Protein AF-A0A7H8SBP9-F1 (afdb_monomer)

Secondary structure (DSSP, 8-state):
-PPP-------------------------------------PPPPPPPTTHHHHHHHHHHHHHHTT--HHHHHHHHHHHHHHHHHHHTHHHHHHHHHH--

pLDDT: mean 73.18, std 23.54, range [33.0, 97.5]

Radius of gyration: 27.09 Å; Cα contacts (8 Å, |Δi|>4): 9; chains: 1; bounding box: 44×60×66 Å

Sequence (100 aa):
MSNNEFGKAMDKHQDKDVKQDDKTATKDSAEPSKKESSSKRRRRPVKPEGFKEFETLAKGIIEADGSSYYEWLHEQHQDIILNFNVSNQKQITNVAKKGE

Mean predicted aligned error: 18.24 Å

Solvent-accessible surface area (backbone atoms only — not comparable to full-atom values): 6961 Å² total; per-residue (Å²): 137,88,83,87,80,91,80,85,86,81,91,82,90,79,90,84,83,90,88,80,88,85,83,90,79,82,95,76,91,78,79,89,73,88,72,87,74,75,76,74,75,75,78,71,82,80,77,61,88,64,48,69,60,53,51,53,52,52,38,54,55,35,44,72,72,74,41,58,49,70,57,55,53,49,52,56,50,51,52,51,52,51,53,49,48,66,77,38,42,70,61,53,53,55,53,57,67,70,73,112

Structure (mmCIF, N/CA/C/O backbone):
data_AF-A0A7H8SBP9-F1
#
_entry.id   AF-A0A7H8SBP9-F1
#
loop_
_atom_site.group_PDB
_atom_site.id
_atom_site.type_symbol
_atom_site.label_atom_id
_atom_site.label_alt_id
_atom_site.label_comp_id
_atom_site.label_asym_id
_atom_site.label_entity_id
_atom_site.label_seq_id
_atom_site.pdbx_PDB_ins_code
_atom_site.Cartn_x
_atom_site.Cartn_y
_atom_site.Cartn_z
_atom_site.occupancy
_atom_site.B_iso_or_equiv
_atom_site.auth_seq_id
_atom_site.auth_comp_id
_atom_site.auth_asym_id
_atom_site.auth_atom_id
_atom_site.pdbx_PDB_model_num
ATOM 1 N N . MET A 1 1 ? 25.210 0.477 -38.984 1.00 37.47 1 MET A N 1
ATOM 2 C CA . MET A 1 1 ? 25.926 0.867 -37.752 1.00 37.47 1 MET A CA 1
ATOM 3 C C . MET A 1 1 ? 25.180 2.064 -37.187 1.00 37.47 1 MET A C 1
ATOM 5 O O . MET A 1 1 ? 25.139 3.084 -37.858 1.00 37.47 1 MET A O 1
ATOM 9 N N . SER A 1 2 ? 24.458 1.890 -36.077 1.00 49.47 2 SER A N 1
ATOM 10 C CA . SER A 1 2 ? 23.624 2.945 -35.483 1.00 49.47 2 SER A CA 1
ATOM 11 C C . SER A 1 2 ? 24.434 3.653 -34.405 1.00 49.47 2 SER A C 1
ATOM 13 O O . SER A 1 2 ? 24.825 3.014 -33.430 1.00 49.47 2 SER A O 1
ATOM 15 N N . ASN A 1 3 ? 24.706 4.941 -34.600 1.00 51.56 3 ASN A N 1
ATOM 16 C CA . ASN A 1 3 ? 25.443 5.760 -33.646 1.00 51.56 3 ASN A CA 1
ATOM 17 C C . ASN A 1 3 ? 24.468 6.403 -32.656 1.00 51.56 3 ASN A C 1
ATOM 19 O O . ASN A 1 3 ? 23.483 7.027 -33.043 1.00 51.56 3 ASN A O 1
ATOM 23 N N . ASN A 1 4 ? 24.765 6.209 -31.375 1.00 48.22 4 ASN A N 1
ATOM 24 C CA . ASN A 1 4 ? 24.137 6.856 -30.236 1.00 48.22 4 ASN A CA 1
ATOM 25 C C . ASN A 1 4 ? 24.877 8.175 -29.969 1.00 48.22 4 ASN A C 1
ATOM 27 O O . ASN A 1 4 ? 26.084 8.141 -29.740 1.00 48.22 4 ASN A O 1
ATOM 31 N N . GLU A 1 5 ? 24.185 9.315 -29.971 1.00 48.28 5 GLU A N 1
ATOM 32 C CA . GLU A 1 5 ? 24.794 10.613 -29.649 1.00 48.28 5 GLU A CA 1
ATOM 33 C C . GLU A 1 5 ? 23.807 11.479 -28.847 1.00 48.28 5 GLU A C 1
ATOM 35 O O . GLU A 1 5 ? 23.116 12.352 -29.365 1.00 48.28 5 GLU A O 1
ATOM 40 N N . PHE A 1 6 ? 23.703 11.197 -27.543 1.00 45.88 6 PHE A N 1
ATOM 41 C CA . PHE A 1 6 ? 23.009 12.065 -26.587 1.00 45.88 6 PHE A CA 1
ATOM 42 C C . PHE A 1 6 ? 23.893 13.286 -26.287 1.00 45.88 6 PHE A C 1
ATOM 44 O O . PHE A 1 6 ? 24.786 13.256 -25.436 1.00 45.88 6 PHE A O 1
ATOM 51 N N . GLY A 1 7 ? 23.647 14.360 -27.037 1.00 46.25 7 GLY A N 1
ATOM 52 C CA . GLY A 1 7 ? 24.270 15.671 -26.891 1.00 46.25 7 GLY A CA 1
ATOM 53 C C . GLY A 1 7 ? 23.668 16.505 -25.752 1.00 46.25 7 GLY A C 1
ATOM 54 O O . GLY A 1 7 ? 22.538 16.971 -25.807 1.00 46.25 7 GLY A O 1
ATOM 55 N N . LYS A 1 8 ? 24.496 16.687 -24.731 1.00 50.72 8 LYS A N 1
ATOM 56 C CA . LYS A 1 8 ? 24.532 17.656 -23.621 1.00 50.72 8 LYS A CA 1
ATOM 57 C C . LYS A 1 8 ? 24.066 19.098 -23.946 1.00 50.72 8 LYS A C 1
ATOM 59 O O . LYS A 1 8 ? 24.602 19.699 -24.869 1.00 50.72 8 LYS A O 1
ATOM 64 N N . ALA A 1 9 ? 23.232 19.706 -23.086 1.00 46.69 9 ALA A N 1
ATOM 65 C CA . ALA A 1 9 ? 23.257 21.147 -22.755 1.00 46.69 9 ALA A CA 1
ATOM 66 C C . ALA A 1 9 ? 22.466 21.456 -21.463 1.00 46.69 9 ALA A C 1
ATOM 68 O O . ALA A 1 9 ? 21.506 20.772 -21.128 1.00 46.69 9 ALA A O 1
ATOM 69 N N . MET A 1 10 ? 22.917 22.473 -20.730 1.00 42.69 10 MET A N 1
ATOM 70 C CA . MET A 1 10 ? 22.661 22.768 -19.317 1.00 42.69 10 MET A CA 1
ATOM 71 C C . MET A 1 10 ? 22.061 24.184 -19.169 1.00 42.69 10 MET A C 1
ATOM 73 O O . MET A 1 10 ? 22.406 25.064 -19.950 1.00 42.69 10 MET A O 1
ATOM 77 N N . ASP A 1 11 ? 21.250 24.367 -18.120 1.00 42.06 11 ASP A N 1
ATOM 78 C CA . ASP A 1 11 ? 20.898 25.611 -17.400 1.00 42.06 11 ASP A CA 1
ATOM 79 C C . ASP A 1 11 ? 19.993 26.694 -18.040 1.00 42.06 11 ASP A C 1
ATOM 81 O O . ASP A 1 11 ? 20.361 27.359 -19.007 1.00 42.06 11 ASP A O 1
ATOM 85 N N . LYS A 1 12 ? 18.842 26.958 -17.390 1.00 42.00 12 LYS A N 1
ATOM 86 C CA . LYS A 1 12 ? 18.495 28.280 -16.819 1.00 42.00 12 LYS A CA 1
ATOM 87 C C . LYS A 1 12 ? 17.165 28.255 -16.052 1.00 42.00 12 LYS A C 1
ATOM 89 O O . LYS A 1 12 ? 16.100 28.026 -16.619 1.00 42.00 12 LYS A O 1
ATOM 94 N N . HIS A 1 13 ? 17.253 28.566 -14.761 1.00 49.56 13 HIS A N 1
ATOM 95 C C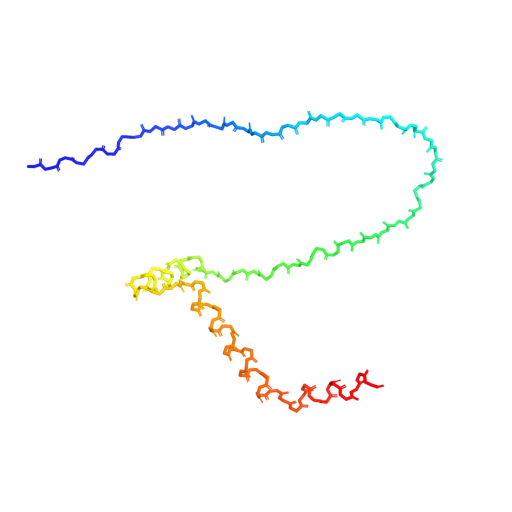A . HIS A 1 13 ? 16.156 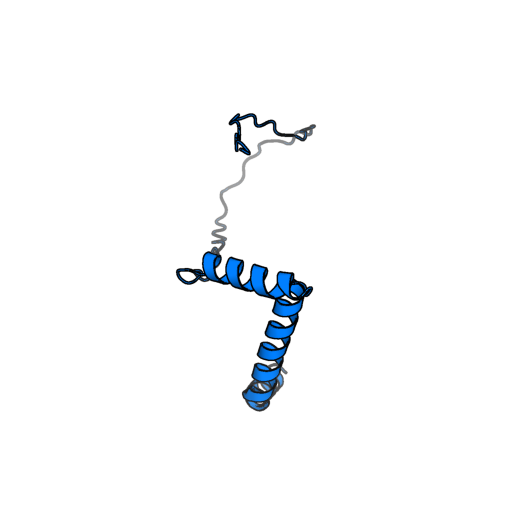29.056 -13.924 1.00 49.56 13 HIS A CA 1
ATOM 96 C C . HIS A 1 13 ? 15.509 30.308 -14.528 1.00 49.56 13 HIS A C 1
ATOM 98 O O . HIS A 1 13 ? 16.254 31.196 -14.936 1.00 49.56 13 HIS A O 1
ATOM 104 N N . GLN A 1 14 ? 14.176 30.433 -14.452 1.00 42.31 14 GLN A N 1
ATOM 105 C CA . GLN A 1 14 ? 13.505 31.698 -14.118 1.00 42.31 14 GLN A CA 1
ATOM 106 C C . GLN A 1 14 ? 12.202 31.443 -13.347 1.00 42.31 14 GLN A C 1
ATOM 108 O O . GLN A 1 14 ? 11.302 30.748 -13.821 1.00 42.31 14 GLN A O 1
ATOM 113 N N . ASP A 1 15 ? 12.168 32.023 -12.146 1.00 44.66 15 ASP A N 1
ATOM 114 C CA . ASP A 1 15 ? 11.031 32.185 -11.246 1.00 44.66 15 ASP A CA 1
ATOM 115 C C . ASP A 1 15 ? 9.858 32.896 -11.925 1.00 44.66 15 ASP A C 1
ATOM 117 O O . ASP A 1 15 ? 10.040 33.830 -12.712 1.00 44.66 15 ASP A O 1
ATOM 121 N N . LYS A 1 16 ? 8.643 32.495 -11.549 1.00 44.06 16 LYS A N 1
ATOM 122 C CA . LYS A 1 16 ? 7.424 33.241 -11.837 1.00 44.06 16 LYS A CA 1
ATOM 123 C C . LYS A 1 16 ? 6.619 33.481 -10.564 1.00 44.06 16 LYS A C 1
ATOM 125 O O . LYS A 1 16 ? 6.528 32.626 -9.690 1.00 44.06 16 LYS A O 1
ATOM 130 N N . ASP A 1 17 ? 6.012 34.660 -10.594 1.00 41.03 17 ASP A N 1
ATOM 131 C CA . 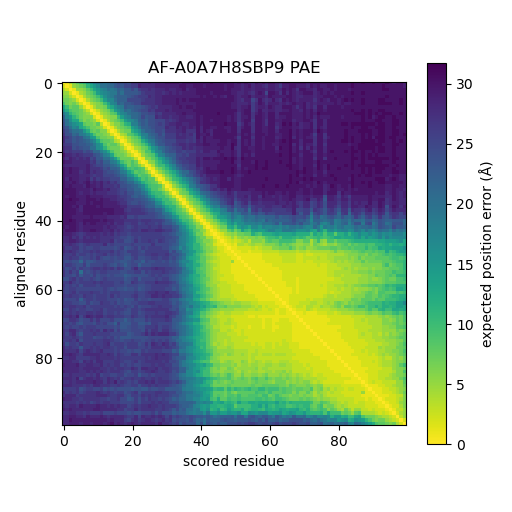ASP A 1 17 ? 4.847 35.127 -9.850 1.00 41.03 17 ASP A CA 1
ATOM 132 C C . ASP A 1 17 ? 5.063 35.979 -8.589 1.00 41.03 17 ASP A C 1
ATOM 134 O O . ASP A 1 17 ? 5.030 35.539 -7.445 1.00 41.03 17 ASP A O 1
ATOM 138 N N . VAL A 1 18 ? 5.247 37.270 -8.901 1.00 40.34 18 VAL A N 1
ATOM 139 C CA . VAL A 1 18 ? 4.273 38.353 -8.651 1.00 40.34 18 VAL A CA 1
ATOM 140 C C . VAL A 1 18 ? 4.022 38.726 -7.189 1.00 40.34 18 VAL A C 1
ATOM 142 O O . VAL A 1 18 ? 3.402 38.023 -6.398 1.00 40.34 18 VAL A O 1
ATOM 145 N N . LYS A 1 19 ? 4.452 39.953 -6.890 1.00 45.50 19 LYS A N 1
ATOM 146 C CA . LYS A 1 19 ? 4.196 40.722 -5.679 1.00 45.50 19 LYS A CA 1
ATOM 147 C C . LYS A 1 19 ? 3.501 42.020 -6.107 1.00 45.50 19 LYS A C 1
ATOM 149 O O . LYS A 1 19 ? 4.020 42.704 -6.983 1.00 45.50 19 LYS A O 1
ATOM 154 N N . GLN A 1 20 ? 2.362 42.330 -5.496 1.00 41.12 20 GLN A N 1
ATOM 155 C CA . GLN A 1 20 ? 1.681 43.631 -5.553 1.00 41.12 20 GLN A CA 1
ATOM 156 C C . GLN A 1 20 ? 0.973 43.798 -4.190 1.00 41.12 20 GLN A C 1
ATOM 158 O O . GLN A 1 20 ? 0.234 42.897 -3.797 1.00 41.12 20 GLN A O 1
ATOM 163 N N . ASP A 1 21 ? 1.537 44.614 -3.287 1.00 39.84 21 ASP A N 1
ATOM 164 C CA . ASP A 1 21 ? 1.112 45.979 -2.872 1.00 39.84 21 ASP A CA 1
ATOM 165 C C . ASP A 1 21 ? -0.263 45.975 -2.172 1.00 39.84 21 ASP A C 1
ATOM 167 O O . ASP A 1 21 ? -1.179 45.294 -2.605 1.00 39.84 21 ASP A O 1
ATOM 171 N N . ASP A 1 22 ? -0.570 46.675 -1.086 1.00 38.03 22 ASP A N 1
ATOM 172 C CA . ASP A 1 22 ? 0.025 47.746 -0.284 1.00 38.03 22 ASP A CA 1
ATOM 173 C C . ASP A 1 22 ? -0.759 47.728 1.059 1.00 38.03 22 ASP A C 1
ATOM 175 O O . ASP A 1 22 ? -1.810 47.082 1.137 1.00 38.03 22 ASP A O 1
ATOM 179 N N . LYS A 1 23 ? -0.293 48.462 2.080 1.00 46.47 23 LYS A N 1
ATOM 180 C CA . LYS A 1 23 ? -1.082 49.183 3.110 1.00 46.47 23 LYS A CA 1
ATOM 181 C C . LYS A 1 23 ? -0.465 49.129 4.512 1.00 46.47 23 LYS A C 1
ATOM 183 O O . LYS A 1 23 ? -0.703 48.240 5.325 1.00 46.47 23 LYS A O 1
ATOM 188 N N . THR A 1 24 ? 0.337 50.161 4.741 1.00 38.12 24 THR A N 1
ATOM 189 C CA . THR A 1 24 ? 0.558 50.921 5.982 1.00 38.12 24 THR A CA 1
ATOM 190 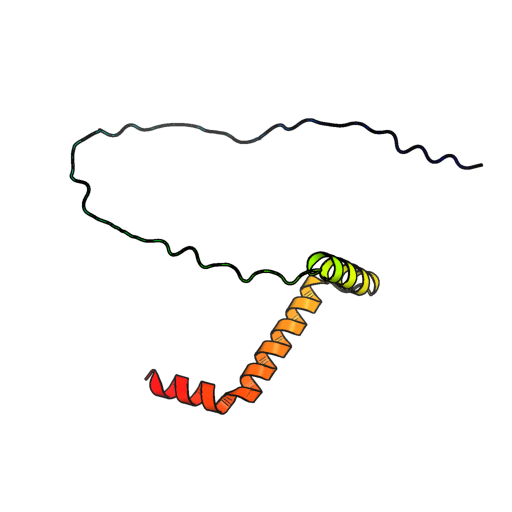C C . THR A 1 24 ? -0.274 50.552 7.227 1.00 38.12 24 THR A C 1
ATOM 192 O O . THR A 1 24 ? -1.496 50.667 7.229 1.00 38.12 24 THR A O 1
ATOM 195 N N . ALA A 1 25 ? 0.416 50.266 8.343 1.00 37.88 25 ALA A N 1
ATOM 196 C CA . ALA A 1 25 ? -0.042 50.575 9.706 1.00 37.88 25 ALA A CA 1
ATOM 197 C C . ALA A 1 25 ? 1.125 50.536 10.721 1.00 37.88 25 ALA A C 1
ATOM 199 O O . ALA A 1 25 ? 1.680 49.486 11.026 1.00 37.88 25 ALA A O 1
ATOM 200 N N . THR A 1 26 ? 1.497 51.731 11.179 1.00 33.66 26 THR A N 1
ATOM 201 C CA . THR A 1 26 ? 1.879 52.135 12.545 1.00 33.66 26 THR A CA 1
ATOM 202 C C . THR A 1 26 ? 2.688 51.169 13.426 1.00 33.66 26 THR A C 1
ATOM 204 O O . THR A 1 26 ? 2.185 50.199 13.986 1.00 33.66 26 THR A O 1
ATOM 207 N N . LYS A 1 27 ? 3.953 51.545 13.641 1.00 45.47 27 LYS A N 1
ATOM 208 C CA . LYS A 1 27 ? 4.812 51.096 14.740 1.00 45.47 27 LYS A CA 1
ATOM 209 C C . LYS A 1 27 ? 4.348 51.789 16.022 1.00 45.47 27 LYS A C 1
ATOM 211 O O . LYS A 1 27 ? 4.621 52.973 16.176 1.00 45.47 27 LYS A O 1
ATOM 216 N N . ASP A 1 28 ? 3.699 51.055 16.920 1.00 33.00 28 ASP A N 1
ATOM 217 C CA . ASP A 1 28 ? 3.532 51.483 18.307 1.00 33.00 28 ASP A CA 1
ATOM 218 C C . ASP A 1 28 ? 3.778 50.340 19.293 1.00 33.00 28 ASP A C 1
ATOM 220 O O . ASP A 1 28 ? 3.540 49.163 19.025 1.00 33.00 28 ASP A O 1
ATOM 224 N N . SER A 1 29 ? 4.368 50.748 20.405 1.00 46.03 29 SER A N 1
ATOM 225 C CA . SER A 1 29 ? 5.023 49.963 21.445 1.00 46.03 29 SER A CA 1
ATOM 226 C C . SER A 1 29 ? 4.071 49.020 22.197 1.00 46.03 29 SER A C 1
ATOM 228 O O . SER A 1 29 ? 3.038 49.463 22.687 1.00 46.03 29 SER A O 1
ATOM 230 N N . ALA A 1 30 ? 4.450 47.747 22.371 1.00 39.50 30 ALA A N 1
ATOM 231 C CA . ALA A 1 30 ? 3.932 46.881 23.435 1.00 39.50 30 ALA A CA 1
ATOM 232 C C . ALA A 1 30 ? 4.907 45.720 23.721 1.00 39.50 30 ALA A C 1
ATOM 234 O O . ALA A 1 30 ? 5.500 45.152 22.805 1.00 39.50 30 ALA A O 1
ATOM 235 N N . GLU A 1 31 ? 5.085 45.414 25.007 1.00 45.25 31 GLU A N 1
ATOM 236 C CA . GLU A 1 31 ? 5.991 44.425 25.610 1.00 45.25 31 GLU A CA 1
ATOM 237 C C . GLU A 1 31 ? 6.100 43.078 24.866 1.00 45.25 31 GLU A C 1
ATOM 239 O O . GLU A 1 31 ? 5.093 42.561 24.372 1.00 45.25 31 GLU A O 1
ATOM 244 N N . PRO A 1 32 ? 7.262 42.390 24.901 1.00 46.66 32 PRO A N 1
ATOM 245 C CA . PRO A 1 32 ? 7.304 40.972 24.578 1.00 46.66 32 PRO A CA 1
ATOM 246 C C . PRO A 1 32 ? 6.655 40.171 25.718 1.00 46.66 32 PRO A C 1
ATOM 248 O O . PRO A 1 32 ? 7.320 39.633 26.605 1.00 46.66 32 PRO A O 1
ATOM 251 N N . SER A 1 33 ? 5.326 40.079 25.685 1.00 48.62 33 SER A N 1
ATOM 252 C CA . SER A 1 33 ? 4.576 39.085 26.446 1.00 48.62 33 SER A CA 1
ATOM 253 C C . SER A 1 33 ? 5.008 37.695 25.975 1.00 48.62 33 SER A C 1
ATOM 255 O O . SER A 1 33 ? 4.860 37.334 24.803 1.00 48.62 33 SER A O 1
ATOM 257 N N . LYS A 1 34 ? 5.605 36.933 26.895 1.00 55.12 34 LYS A N 1
ATOM 258 C CA . LYS A 1 34 ? 6.093 35.567 26.699 1.00 55.12 34 LYS A CA 1
ATOM 259 C C . LYS A 1 34 ? 5.015 34.697 26.042 1.00 55.12 34 LYS A C 1
ATOM 261 O O . LYS A 1 34 ? 4.070 34.265 26.695 1.00 55.12 34 LYS A O 1
ATOM 266 N N . LYS A 1 35 ? 5.205 34.362 24.767 1.00 51.22 35 LYS A N 1
ATOM 267 C CA . LYS A 1 35 ? 4.588 33.188 24.142 1.00 51.22 35 LYS A CA 1
ATOM 268 C C . LYS A 1 35 ? 5.695 32.275 23.646 1.00 51.22 35 LYS A C 1
ATOM 270 O O . LYS A 1 35 ? 6.069 32.294 22.479 1.00 51.22 35 LYS A O 1
ATOM 275 N N . GLU A 1 36 ? 6.200 31.439 24.546 1.00 53.91 36 GLU A N 1
ATOM 276 C CA . GLU A 1 36 ? 6.886 30.207 24.161 1.00 53.91 36 GLU A CA 1
ATOM 277 C C . GLU A 1 36 ? 5.854 29.227 23.587 1.00 53.91 36 GLU A C 1
ATOM 279 O O . GLU A 1 36 ? 5.516 28.206 24.182 1.00 53.91 36 GLU A O 1
ATOM 284 N N . SER A 1 37 ? 5.324 29.515 22.399 1.00 62.12 37 SER A N 1
ATOM 285 C CA . SER A 1 37 ? 4.727 28.463 21.586 1.00 62.12 37 SER A CA 1
ATOM 286 C C . SER A 1 37 ? 5.878 27.686 20.961 1.00 62.12 37 SER A C 1
ATOM 288 O O . SER A 1 37 ? 6.276 27.942 19.821 1.00 62.12 37 SER A O 1
ATOM 290 N N . SER A 1 38 ? 6.459 26.757 21.724 1.00 63.47 38 SER A N 1
ATOM 291 C CA . SER A 1 38 ? 7.370 25.774 21.147 1.00 63.47 38 SER A CA 1
ATOM 292 C C . SER A 1 38 ? 6.547 24.885 20.213 1.00 63.47 38 SER A C 1
ATOM 294 O O . SER A 1 38 ? 5.889 23.926 20.615 1.00 63.47 38 SER A O 1
ATOM 296 N N . SER A 1 39 ? 6.519 25.246 18.929 1.00 62.28 39 SER A N 1
ATOM 297 C CA . SER A 1 39 ? 6.036 24.358 17.879 1.00 62.28 39 SER A CA 1
ATOM 298 C C . SER A 1 39 ? 7.002 23.182 17.844 1.00 62.28 39 SER A C 1
ATOM 300 O O . SER A 1 39 ? 8.068 23.234 17.225 1.00 62.28 39 SER A O 1
ATOM 302 N N . LYS A 1 40 ? 6.695 22.144 18.626 1.00 65.94 40 LYS A N 1
ATOM 303 C CA . LYS A 1 40 ? 7.504 20.935 18.704 1.00 65.94 40 LYS A CA 1
ATOM 304 C C . LYS A 1 40 ? 7.371 20.241 17.357 1.00 65.94 40 LYS A C 1
ATOM 306 O O . LYS A 1 40 ? 6.440 19.473 17.130 1.00 65.94 40 LYS A O 1
ATOM 311 N N . ARG A 1 41 ? 8.274 20.592 16.436 1.00 71.06 41 ARG A N 1
ATOM 312 C CA . ARG A 1 41 ? 8.365 20.056 15.078 1.00 71.06 41 ARG A CA 1
ATOM 313 C C . ARG A 1 41 ? 8.361 18.536 15.201 1.00 71.06 41 ARG A C 1
ATOM 315 O O . ARG A 1 41 ? 9.353 17.953 15.641 1.00 71.06 41 ARG A O 1
ATOM 322 N N . ARG A 1 42 ? 7.215 17.907 14.906 1.00 75.75 42 ARG A N 1
ATOM 323 C CA . ARG A 1 42 ? 7.067 16.451 14.991 1.00 75.75 42 ARG A CA 1
ATOM 324 C C . ARG A 1 42 ? 8.167 15.849 14.128 1.00 75.75 42 ARG A C 1
ATOM 326 O O . ARG A 1 42 ? 8.246 16.147 12.935 1.00 75.75 42 ARG A O 1
ATOM 333 N N . ARG A 1 43 ? 9.061 15.071 14.744 1.00 75.50 43 ARG A N 1
ATOM 334 C CA . ARG A 1 43 ? 10.105 14.377 13.993 1.00 75.50 43 ARG A CA 1
ATOM 335 C C . ARG A 1 43 ? 9.400 13.398 13.070 1.00 75.50 43 ARG A C 1
ATOM 337 O O . ARG A 1 43 ? 8.637 12.554 13.532 1.00 75.50 43 ARG A O 1
ATOM 344 N N . ARG A 1 44 ? 9.602 13.576 11.766 1.00 80.81 44 ARG A N 1
ATOM 345 C CA . ARG A 1 44 ? 9.112 12.614 10.785 1.00 80.81 44 ARG A CA 1
ATOM 346 C C . ARG A 1 44 ? 9.861 11.300 11.018 1.00 80.81 44 ARG A C 1
ATOM 348 O O . ARG A 1 44 ? 11.065 11.363 11.285 1.00 80.81 44 ARG A O 1
ATOM 355 N N . PRO A 1 45 ? 9.179 10.149 10.941 1.00 82.88 45 PRO A N 1
ATOM 356 C CA . PRO A 1 45 ? 9.852 8.862 10.943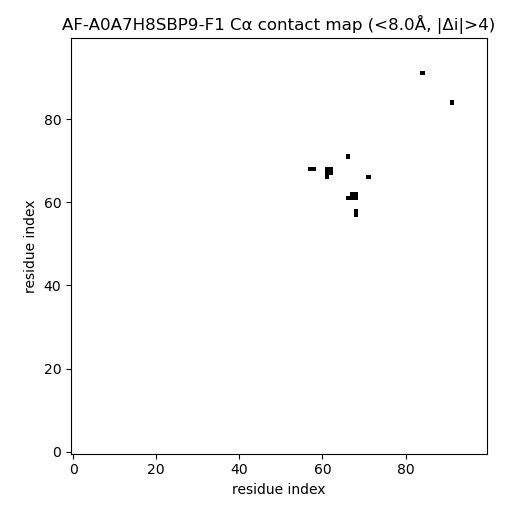 1.00 82.88 45 PRO A CA 1
ATOM 357 C C . PRO A 1 45 ? 10.954 8.860 9.882 1.00 82.88 45 PRO A C 1
ATOM 359 O O . PRO A 1 45 ? 10.753 9.359 8.770 1.00 82.88 45 PRO A O 1
ATOM 362 N N . VAL A 1 46 ? 12.131 8.359 10.248 1.00 86.44 46 VAL A N 1
ATOM 363 C CA . VAL A 1 46 ? 13.241 8.214 9.306 1.00 86.44 46 VAL A CA 1
ATOM 364 C C . VAL A 1 46 ? 12.880 7.081 8.354 1.00 86.44 46 VAL A C 1
ATOM 366 O O . VAL A 1 46 ? 12.481 6.005 8.796 1.00 86.44 46 VAL A O 1
ATOM 369 N N . LYS A 1 47 ? 12.974 7.340 7.047 1.00 89.69 47 LYS A N 1
ATOM 370 C CA . LYS A 1 47 ? 12.789 6.294 6.041 1.00 89.69 47 LYS A CA 1
ATOM 371 C C . LYS A 1 47 ? 13.927 5.271 6.177 1.00 89.69 47 LYS A C 1
ATOM 373 O O . LYS A 1 47 ? 15.069 5.706 6.335 1.00 89.69 47 LYS A O 1
ATOM 378 N N . PRO A 1 48 ? 13.6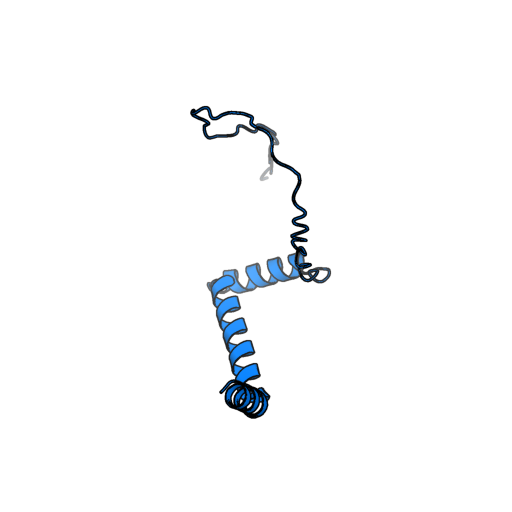43 3.960 6.116 1.00 91.81 48 PRO A N 1
ATOM 379 C CA . PRO A 1 48 ? 14.681 2.934 6.122 1.00 91.81 48 PRO A CA 1
ATOM 380 C C . PRO A 1 48 ? 15.705 3.128 4.997 1.00 91.81 48 PRO A C 1
ATOM 382 O O . PRO A 1 48 ? 15.406 3.731 3.960 1.00 91.81 48 PRO A O 1
ATOM 385 N N . GLU A 1 49 ? 16.907 2.594 5.196 1.00 93.81 49 GLU A N 1
ATOM 386 C CA . GLU A 1 49 ? 17.925 2.524 4.147 1.00 93.81 49 GLU A CA 1
ATOM 387 C C . GLU A 1 49 ? 17.392 1.748 2.931 1.00 93.81 49 GLU A C 1
ATOM 389 O O . GLU A 1 49 ? 16.597 0.819 3.071 1.00 93.81 49 GLU A O 1
ATOM 394 N N . GLY A 1 50 ? 17.750 2.189 1.724 1.00 94.31 50 GLY A N 1
ATOM 395 C CA . GLY A 1 50 ? 17.268 1.584 0.478 1.00 94.31 50 GLY A CA 1
ATOM 396 C C . GLY A 1 50 ? 15.794 1.854 0.138 1.00 94.31 50 GLY A C 1
ATOM 397 O O . GLY A 1 50 ? 15.353 1.468 -0.941 1.00 94.31 50 GLY A O 1
ATOM 398 N N . PHE A 1 51 ? 15.020 2.561 0.980 1.00 94.12 51 PHE A N 1
ATOM 399 C CA . PHE A 1 51 ? 13.578 2.779 0.756 1.00 94.12 51 PHE A CA 1
ATOM 400 C C . PHE A 1 51 ? 13.249 3.273 -0.661 1.00 94.12 51 PHE A C 1
ATOM 402 O O . PHE A 1 51 ? 12.321 2.778 -1.289 1.00 94.12 51 PHE A O 1
ATOM 409 N N . LYS A 1 52 ? 14.017 4.238 -1.180 1.00 95.19 52 LYS A N 1
ATOM 410 C CA . LYS A 1 52 ? 13.765 4.833 -2.502 1.00 95.19 52 LYS A CA 1
ATOM 411 C C . LYS A 1 52 ? 1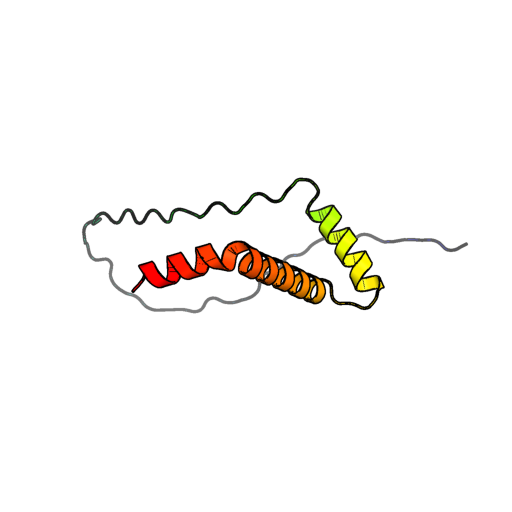4.024 3.852 -3.651 1.00 95.19 52 LYS A C 1
ATOM 413 O O . LYS A 1 52 ? 13.330 3.909 -4.662 1.00 95.19 52 LYS A O 1
ATOM 418 N N . GLU A 1 53 ? 15.013 2.976 -3.506 1.00 96.75 53 GLU A N 1
ATOM 419 C CA . GLU A 1 53 ? 15.364 1.969 -4.512 1.00 96.75 53 GLU A CA 1
ATOM 420 C C . GLU A 1 53 ? 14.266 0.910 -4.591 1.00 96.75 53 GLU A C 1
ATOM 422 O O . GLU A 1 53 ? 13.756 0.633 -5.675 1.00 96.75 53 GLU A O 1
ATOM 427 N N . PHE A 1 54 ? 13.819 0.413 -3.434 1.00 95.75 54 PHE A N 1
ATOM 428 C CA . PHE A 1 54 ? 12.706 -0.531 -3.360 1.00 95.75 54 PHE A CA 1
ATOM 429 C C . PHE A 1 54 ? 11.378 0.085 -3.810 1.00 95.75 54 PHE A C 1
ATOM 431 O O . PHE A 1 54 ? 10.635 -0.567 -4.534 1.00 95.75 54 PHE A O 1
ATOM 438 N N . GLU A 1 55 ? 11.090 1.341 -3.451 1.00 95.56 55 GLU A N 1
ATOM 439 C CA . GLU A 1 55 ? 9.904 2.067 -3.932 1.00 95.56 55 GLU A CA 1
ATOM 440 C C . GLU A 1 55 ? 9.918 2.197 -5.461 1.00 95.56 55 GLU A C 1
ATOM 442 O O . GLU A 1 55 ? 8.908 1.954 -6.117 1.00 95.56 55 GLU A O 1
ATOM 447 N N . THR A 1 56 ? 11.075 2.522 -6.043 1.00 97.38 56 THR A N 1
ATOM 448 C CA . THR A 1 56 ? 11.225 2.627 -7.502 1.00 97.38 56 THR A CA 1
ATOM 449 C C . THR A 1 56 ? 11.036 1.270 -8.180 1.00 97.38 56 THR A C 1
ATOM 451 O O . THR A 1 56 ? 10.346 1.185 -9.195 1.00 97.38 56 THR A O 1
ATOM 454 N N . LEU A 1 57 ? 11.608 0.205 -7.610 1.00 97.19 57 LEU A N 1
ATOM 455 C CA . LEU A 1 57 ? 11.465 -1.155 -8.129 1.00 97.19 57 LEU A CA 1
ATOM 456 C C . LEU A 1 57 ? 10.009 -1.635 -8.063 1.00 97.19 57 LEU A C 1
ATOM 458 O O . LEU A 1 57 ? 9.482 -2.123 -9.060 1.00 97.19 57 LEU A O 1
ATOM 462 N N . ALA A 1 58 ? 9.350 -1.457 -6.917 1.00 96.19 58 ALA A N 1
ATOM 463 C CA . ALA A 1 58 ? 7.952 -1.831 -6.724 1.00 96.19 58 ALA A CA 1
ATOM 464 C C . ALA A 1 58 ? 7.036 -1.082 -7.696 1.00 96.19 58 ALA A C 1
ATOM 466 O O . ALA A 1 58 ? 6.187 -1.694 -8.343 1.00 96.19 58 ALA A O 1
ATOM 467 N N . LYS A 1 59 ? 7.263 0.227 -7.859 1.00 97.50 59 LYS A N 1
ATOM 468 C CA . LYS A 1 59 ? 6.536 1.043 -8.829 1.00 97.50 59 LYS A CA 1
ATOM 469 C C . LYS A 1 59 ? 6.690 0.499 -10.251 1.00 97.50 59 LYS A C 1
ATOM 471 O O . LYS A 1 59 ? 5.687 0.330 -10.934 1.00 97.50 59 LYS A O 1
ATOM 476 N N . GLY A 1 60 ? 7.913 0.165 -10.665 1.00 97.19 60 GLY A N 1
ATOM 477 C CA . GLY A 1 60 ? 8.173 -0.404 -11.989 1.00 97.19 60 GLY A CA 1
ATOM 478 C C . GLY A 1 60 ? 7.469 -1.743 -12.228 1.00 97.19 60 GLY A C 1
ATOM 479 O O . GLY A 1 60 ? 6.935 -1.955 -13.311 1.00 97.19 60 GLY A O 1
ATOM 480 N N . ILE A 1 61 ? 7.429 -2.626 -11.225 1.00 97.50 61 ILE A N 1
ATOM 481 C CA . ILE A 1 61 ? 6.742 -3.925 -11.328 1.00 97.50 61 ILE A CA 1
ATOM 482 C C . ILE A 1 61 ? 5.227 -3.733 -11.478 1.00 97.50 61 ILE A C 1
ATOM 484 O O . ILE A 1 61 ? 4.625 -4.331 -12.362 1.00 97.50 61 ILE A O 1
ATOM 488 N N . ILE A 1 62 ? 4.621 -2.888 -10.639 1.00 96.81 62 ILE A N 1
ATOM 489 C CA . ILE A 1 62 ? 3.162 -2.697 -10.609 1.00 96.81 62 ILE A CA 1
ATOM 490 C C . ILE A 1 62 ? 2.670 -1.968 -11.865 1.00 96.81 62 ILE A C 1
ATOM 492 O O . ILE A 1 62 ? 1.676 -2.374 -12.463 1.00 96.81 62 ILE A O 1
ATOM 496 N N . GLU A 1 63 ? 3.390 -0.935 -12.307 1.00 95.94 63 GLU A N 1
ATOM 497 C CA . GLU A 1 63 ? 3.035 -0.212 -13.534 1.00 95.94 63 GLU A CA 1
ATOM 498 C C . GLU A 1 63 ? 3.242 -1.073 -14.791 1.00 95.94 63 GLU A C 1
ATOM 500 O O . GLU A 1 63 ? 2.483 -0.941 -15.750 1.00 95.94 63 GLU A O 1
ATOM 505 N N . ALA A 1 64 ? 4.216 -1.994 -14.790 1.00 97.25 64 ALA A N 1
ATOM 506 C CA . ALA A 1 64 ? 4.395 -2.958 -15.878 1.00 97.25 64 ALA A CA 1
ATOM 507 C C . ALA A 1 64 ? 3.243 -3.975 -15.978 1.00 97.25 64 ALA A C 1
ATOM 509 O O . ALA A 1 64 ? 2.947 -4.445 -17.075 1.00 97.25 64 ALA A O 1
ATOM 510 N N . ASP A 1 65 ? 2.574 -4.271 -14.863 1.00 94.44 65 ASP A N 1
ATOM 511 C CA . ASP A 1 65 ? 1.357 -5.094 -14.806 1.00 94.44 65 ASP A CA 1
ATOM 512 C C . ASP A 1 65 ? 0.088 -4.311 -15.214 1.00 94.44 65 ASP A C 1
ATOM 514 O O . ASP A 1 65 ? -1.027 -4.825 -15.182 1.00 94.44 65 ASP A O 1
ATOM 518 N N . GLY A 1 66 ? 0.232 -3.038 -15.602 1.00 94.62 66 GLY A N 1
ATOM 519 C CA . GLY A 1 66 ? -0.881 -2.172 -16.000 1.00 94.62 66 GLY A CA 1
ATOM 520 C C . GLY A 1 66 ? -1.694 -1.615 -14.829 1.00 94.62 66 GLY A C 1
ATOM 521 O O . GLY A 1 66 ? -2.723 -0.978 -15.054 1.00 94.62 66 GLY A O 1
ATOM 522 N N . SER A 1 67 ? -1.232 -1.820 -13.595 1.00 95.50 67 SER A N 1
ATOM 523 C CA . SER A 1 67 ? -1.872 -1.321 -12.378 1.00 95.50 67 SER A CA 1
ATOM 524 C C . SER A 1 67 ? -1.224 -0.018 -11.894 1.00 95.50 67 SER A C 1
ATOM 526 O O . SER A 1 67 ? -0.047 0.251 -12.132 1.00 95.50 67 SER A O 1
ATOM 528 N N . SER A 1 68 ? -1.979 0.816 -11.177 1.00 97.00 68 SER A N 1
ATOM 529 C CA . SER A 1 68 ? -1.444 2.041 -10.573 1.00 97.00 68 SER A CA 1
ATOM 530 C C . SER A 1 68 ? -0.746 1.733 -9.247 1.00 97.00 68 SER A C 1
ATOM 532 O O . SER A 1 68 ? -1.373 1.253 -8.301 1.00 97.00 68 SER A O 1
ATOM 534 N N . TYR A 1 69 ? 0.540 2.085 -9.132 1.00 97.44 69 TYR A N 1
ATOM 535 C CA . TYR A 1 69 ? 1.313 1.914 -7.892 1.00 97.44 69 TYR A CA 1
ATOM 536 C C . TYR A 1 69 ? 0.622 2.526 -6.663 1.00 97.44 69 TYR A C 1
ATOM 538 O O . TYR A 1 69 ? 0.614 1.932 -5.586 1.00 97.44 69 TYR A O 1
ATOM 546 N N . TYR A 1 70 ? 0.026 3.712 -6.814 1.00 96.81 70 TYR A N 1
ATOM 547 C CA . TYR A 1 70 ? -0.614 4.407 -5.697 1.00 96.81 70 TYR A CA 1
ATOM 548 C C . TYR A 1 70 ? -1.985 3.831 -5.332 1.00 96.81 70 TYR A C 1
ATOM 550 O O . TYR A 1 70 ? -2.367 3.921 -4.167 1.00 96.81 70 TYR A O 1
ATOM 558 N N . GLU A 1 71 ? -2.701 3.228 -6.284 1.00 96.81 71 GLU A N 1
ATOM 559 C CA . GLU A 1 71 ? -3.948 2.511 -5.984 1.00 96.81 71 GLU A CA 1
ATOM 560 C C . GLU A 1 71 ? -3.652 1.210 -5.244 1.00 96.81 71 GLU A C 1
ATOM 562 O O . GLU A 1 71 ? -4.198 0.991 -4.166 1.00 96.81 71 GLU A O 1
ATOM 567 N N . TRP A 1 72 ? -2.686 0.424 -5.725 1.00 96.94 72 TRP A N 1
ATOM 568 C CA . TRP A 1 72 ? -2.224 -0.767 -5.013 1.00 96.94 72 TRP A CA 1
ATOM 569 C C . TRP A 1 72 ? -1.772 -0.435 -3.582 1.00 96.94 72 TRP A C 1
ATOM 571 O O . TRP A 1 72 ? -2.159 -1.096 -2.620 1.00 96.94 72 TRP A O 1
ATOM 581 N N . LEU A 1 73 ? -1.005 0.647 -3.407 1.00 96.19 73 LEU A N 1
ATOM 582 C CA . LEU A 1 73 ? -0.558 1.086 -2.083 1.00 96.19 73 LEU A CA 1
ATOM 583 C C . LEU A 1 73 ? -1.730 1.498 -1.174 1.00 96.19 73 LEU A C 1
ATOM 585 O O . LEU A 1 73 ? -1.664 1.304 0.043 1.00 96.19 73 LEU A O 1
ATOM 589 N N . HIS A 1 74 ? -2.802 2.054 -1.745 1.00 96.12 74 HIS A N 1
ATOM 590 C CA . HIS A 1 74 ? -4.021 2.373 -1.009 1.00 96.12 74 HIS A CA 1
ATOM 591 C C . HIS A 1 74 ? -4.722 1.108 -0.502 1.00 96.12 74 HIS A C 1
ATOM 593 O O . HIS A 1 74 ? -5.056 1.045 0.682 1.00 96.12 74 HIS A O 1
ATOM 599 N N . GLU A 1 75 ? -4.882 0.098 -1.357 1.00 96.12 75 GLU A N 1
ATOM 600 C CA . GLU A 1 75 ? -5.488 -1.193 -1.004 1.00 96.12 75 GLU A CA 1
ATOM 601 C C . GLU A 1 75 ? -4.697 -1.899 0.101 1.00 96.12 75 GLU A C 1
ATOM 603 O O . GLU A 1 75 ? -5.255 -2.253 1.139 1.00 96.12 75 GLU A O 1
ATOM 608 N N . GLN A 1 76 ? -3.370 -1.985 -0.044 1.00 96.00 76 GLN A N 1
ATOM 609 C CA . GLN A 1 76 ? -2.512 -2.584 0.982 1.00 96.00 76 GLN A CA 1
ATOM 610 C C . GLN A 1 76 ? -2.637 -1.869 2.336 1.00 96.00 76 GLN A C 1
ATOM 612 O O . GLN A 1 76 ? -2.632 -2.503 3.393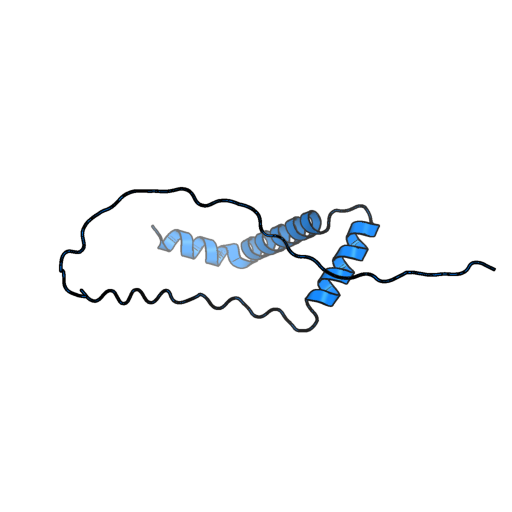 1.00 96.00 76 GLN A O 1
ATOM 617 N N . HIS A 1 77 ? -2.770 -0.540 2.335 1.00 96.12 77 HIS A N 1
ATOM 618 C CA . HIS A 1 77 ? -2.975 0.209 3.572 1.00 96.12 77 HIS A CA 1
ATOM 619 C C . HIS A 1 77 ? -4.344 -0.075 4.208 1.00 96.12 77 HIS A C 1
ATOM 621 O O . HIS A 1 77 ? -4.420 -0.218 5.433 1.00 96.12 77 HIS A O 1
ATOM 627 N N . GLN A 1 78 ? -5.409 -0.181 3.407 1.00 96.38 78 GLN A N 1
ATOM 628 C CA . GLN A 1 78 ? -6.737 -0.554 3.902 1.00 96.38 78 GLN A CA 1
ATOM 629 C C . GLN A 1 78 ? -6.719 -1.940 4.552 1.00 96.38 78 GLN A C 1
ATOM 631 O O . GLN A 1 78 ? -7.229 -2.087 5.665 1.00 96.38 78 GLN A O 1
ATOM 636 N N . ASP A 1 79 ? -6.068 -2.914 3.918 1.00 95.94 79 ASP A N 1
ATOM 637 C CA . ASP A 1 79 ? -5.941 -4.276 4.440 1.00 95.94 79 ASP A CA 1
ATOM 638 C C . ASP A 1 79 ? -5.220 -4.308 5.792 1.00 95.94 79 ASP A C 1
ATOM 640 O O . ASP A 1 79 ? -5.673 -4.964 6.736 1.00 95.94 79 ASP A O 1
ATOM 644 N N . ILE A 1 80 ? -4.134 -3.540 5.936 1.00 95.50 80 ILE A N 1
ATOM 645 C CA . ILE A 1 80 ? -3.400 -3.420 7.204 1.00 95.50 80 ILE A CA 1
ATOM 646 C C . ILE A 1 80 ? -4.294 -2.829 8.299 1.00 95.50 80 ILE A C 1
ATOM 648 O O . ILE A 1 80 ? -4.328 -3.358 9.414 1.00 95.50 80 ILE A O 1
ATOM 652 N N . ILE A 1 81 ? -5.024 -1.747 8.002 1.00 94.75 81 ILE A N 1
ATOM 653 C CA . ILE A 1 81 ? -5.938 -1.114 8.965 1.00 94.75 81 ILE A CA 1
ATOM 654 C C . ILE A 1 81 ? -7.050 -2.085 9.361 1.00 94.75 81 ILE A C 1
ATOM 656 O O . ILE A 1 81 ? -7.360 -2.220 10.548 1.00 94.75 81 ILE A O 1
ATOM 660 N N . LEU A 1 82 ? -7.652 -2.766 8.388 1.00 94.62 82 LEU A N 1
ATOM 661 C CA . LEU A 1 82 ? -8.731 -3.711 8.635 1.00 94.62 82 LEU A CA 1
ATOM 662 C C . LEU A 1 82 ? -8.247 -4.860 9.523 1.00 94.62 82 LEU A C 1
ATOM 664 O O . LEU A 1 82 ? -8.865 -5.145 10.551 1.00 94.62 82 LEU A O 1
ATOM 668 N N . ASN A 1 83 ? -7.106 -5.461 9.184 1.00 95.06 83 ASN A N 1
ATOM 669 C CA . ASN A 1 83 ? -6.516 -6.539 9.968 1.00 95.06 83 ASN A CA 1
ATOM 670 C C . ASN A 1 83 ? -6.130 -6.079 11.384 1.00 95.06 83 ASN A C 1
ATOM 672 O O . ASN A 1 83 ? -6.368 -6.796 12.362 1.00 95.06 83 ASN A O 1
ATOM 676 N N . PHE A 1 84 ? -5.597 -4.860 11.522 1.00 95.00 84 PHE A N 1
ATOM 677 C CA . PHE A 1 84 ? -5.335 -4.250 12.825 1.00 95.00 84 PHE A CA 1
ATOM 678 C C . PHE A 1 84 ? -6.622 -4.119 13.645 1.00 95.00 84 PHE A C 1
ATOM 680 O O . PHE A 1 84 ? -6.645 -4.521 14.810 1.00 95.00 84 PHE A O 1
ATOM 687 N N . ASN A 1 85 ? -7.702 -3.614 13.051 1.00 91.31 85 ASN A N 1
ATOM 688 C CA . ASN A 1 85 ? -8.976 -3.426 13.742 1.00 91.31 85 ASN A CA 1
ATOM 689 C C . ASN A 1 85 ? -9.589 -4.753 14.195 1.00 91.31 85 ASN A C 1
ATOM 691 O O . ASN A 1 85 ? -10.031 -4.863 15.339 1.00 91.31 85 ASN A O 1
ATOM 695 N N . VAL A 1 86 ? -9.570 -5.770 13.332 1.00 93.12 86 VAL A N 1
ATOM 696 C CA . VAL A 1 86 ? -10.058 -7.117 13.662 1.00 93.12 86 VAL A CA 1
ATOM 697 C C . VAL A 1 86 ? -9.232 -7.719 14.802 1.00 93.12 86 VAL A C 1
ATOM 699 O O . VAL A 1 86 ? -9.790 -8.161 15.807 1.00 93.12 86 VAL A O 1
ATOM 702 N N . SER A 1 87 ? -7.902 -7.653 14.706 1.00 94.50 87 SER A N 1
ATOM 703 C CA . SER A 1 87 ? -6.992 -8.204 15.721 1.00 94.50 87 SER A CA 1
ATOM 704 C C . SER A 1 87 ? -7.095 -7.489 17.074 1.00 94.50 87 SER A C 1
ATOM 706 O O . SER A 1 87 ? -6.893 -8.098 18.125 1.00 94.50 87 SER A O 1
ATOM 708 N N . ASN A 1 88 ? -7.434 -6.197 17.071 1.00 93.44 88 ASN A N 1
ATOM 709 C CA . ASN A 1 88 ? -7.474 -5.352 18.267 1.00 93.44 88 ASN A CA 1
ATOM 710 C C . ASN A 1 88 ? -8.895 -4.982 18.706 1.00 93.44 88 ASN A C 1
ATOM 712 O O . ASN A 1 88 ? -9.059 -4.117 19.570 1.00 93.44 88 ASN A O 1
ATOM 716 N N . GLN A 1 89 ? -9.919 -5.662 18.182 1.00 93.06 89 GLN A N 1
ATOM 717 C CA . GLN A 1 89 ? -11.328 -5.322 18.394 1.00 93.06 89 GLN A CA 1
ATOM 718 C C . GLN A 1 89 ? -11.664 -5.086 19.875 1.00 93.06 89 GLN A C 1
ATOM 720 O O . GLN A 1 89 ? -12.225 -4.053 20.235 1.00 93.06 89 GLN A O 1
ATOM 725 N N . LYS A 1 90 ? -11.253 -5.997 20.769 1.00 91.19 90 LYS A N 1
ATOM 726 C CA . LYS A 1 90 ? -11.501 -5.874 22.218 1.00 91.19 90 LYS A CA 1
ATOM 727 C C . LYS A 1 90 ? -10.871 -4.612 22.812 1.00 91.19 90 LYS A C 1
ATOM 729 O O . LYS A 1 90 ? -11.521 -3.904 23.573 1.00 91.19 90 LYS A O 1
ATOM 734 N N . GLN A 1 91 ? -9.628 -4.306 22.447 1.00 90.88 91 GLN A N 1
ATOM 735 C CA . GLN A 1 91 ? -8.927 -3.123 22.948 1.00 90.88 91 GLN A CA 1
ATOM 736 C C . GLN A 1 91 ? -9.602 -1.840 22.454 1.00 90.88 91 GLN A C 1
ATOM 738 O O . GLN A 1 91 ? -9.872 -0.950 23.257 1.00 90.88 91 GLN A O 1
ATOM 743 N N . ILE A 1 92 ? -9.962 -1.794 21.168 1.00 89.81 92 ILE A N 1
ATOM 744 C CA . ILE A 1 92 ? -10.671 -0.663 20.557 1.00 89.81 92 ILE A CA 1
ATOM 745 C C . ILE A 1 92 ? -12.020 -0.438 21.255 1.00 89.81 92 ILE A C 1
ATOM 747 O O . ILE A 1 92 ? -12.313 0.679 21.677 1.00 89.81 92 ILE A O 1
ATOM 751 N N . THR A 1 93 ? -12.810 -1.497 21.470 1.00 89.94 93 THR A N 1
ATOM 752 C CA . THR A 1 93 ? -14.107 -1.382 22.167 1.00 89.94 93 THR A CA 1
ATOM 753 C C . THR A 1 93 ? -13.969 -0.921 23.619 1.00 89.94 93 THR A C 1
ATOM 755 O O . THR A 1 93 ? -14.784 -0.134 24.091 1.00 89.94 93 THR A O 1
ATOM 758 N N . ASN A 1 94 ? -12.929 -1.362 24.332 1.00 88.75 94 ASN A N 1
ATOM 759 C CA . ASN A 1 94 ? -12.683 -0.944 25.711 1.00 88.75 94 ASN A CA 1
ATOM 760 C C . ASN A 1 94 ? -12.266 0.529 25.809 1.00 88.75 94 ASN A C 1
ATOM 762 O O . ASN A 1 94 ? -12.640 1.201 26.767 1.00 88.75 94 ASN A O 1
ATOM 766 N N . VAL A 1 95 ? -11.503 1.033 24.834 1.00 86.88 95 VAL A N 1
ATOM 767 C CA . VAL A 1 95 ? -11.155 2.459 24.749 1.00 86.88 95 VAL A CA 1
ATOM 768 C C . VAL A 1 95 ? -12.393 3.294 24.427 1.00 86.88 95 VAL A C 1
ATOM 770 O O . VAL A 1 95 ? -12.613 4.303 25.089 1.00 86.88 95 VAL A O 1
ATOM 773 N N . ALA A 1 96 ? -13.236 2.846 23.491 1.00 84.69 96 ALA A N 1
ATOM 774 C CA . ALA A 1 96 ? -14.482 3.534 23.151 1.00 84.69 96 ALA A CA 1
ATOM 775 C C . ALA A 1 96 ? -15.421 3.674 24.364 1.00 84.69 96 ALA A C 1
ATOM 777 O O . ALA A 1 96 ? -15.941 4.753 24.609 1.00 84.69 96 ALA A O 1
ATOM 778 N N . LYS A 1 97 ? -15.558 2.618 25.179 1.00 83.06 97 LYS A N 1
ATOM 779 C CA . LYS A 1 97 ? -16.385 2.626 26.402 1.00 83.06 97 LYS A CA 1
ATOM 780 C C . LYS A 1 97 ? -15.834 3.477 27.550 1.00 83.06 97 LYS A C 1
ATOM 782 O O . LYS A 1 97 ? -16.577 3.792 28.465 1.00 83.06 97 LYS A O 1
ATOM 787 N N . LYS A 1 98 ? -14.532 3.779 27.5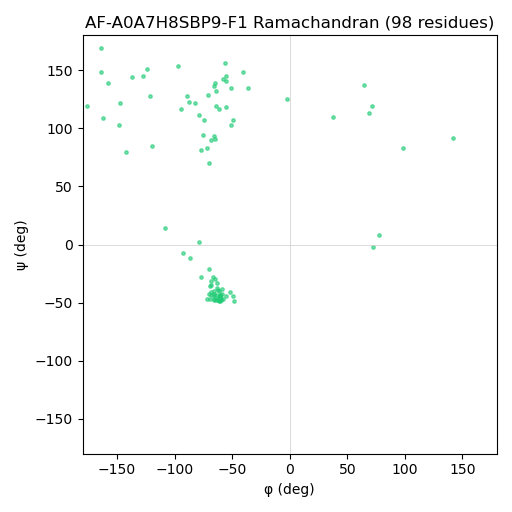64 1.00 73.00 98 LYS A N 1
ATOM 788 C CA . LYS A 1 98 ? -13.902 4.632 28.592 1.00 73.00 98 LYS A CA 1
ATOM 789 C C . LYS A 1 98 ? -13.972 6.126 28.262 1.00 73.00 98 LYS A C 1
ATOM 791 O O . LYS A 1 98 ? -13.580 6.928 29.104 1.00 73.00 98 LYS A O 1
ATOM 796 N N . GLY A 1 99 ? -14.347 6.473 27.030 1.00 60.78 99 GLY A N 1
ATOM 797 C CA . GLY A 1 99 ? -14.468 7.855 26.564 1.00 60.78 99 GLY A CA 1
ATOM 798 C C . GLY A 1 99 ? -15.869 8.458 26.713 1.00 60.78 99 GLY A C 1
ATOM 799 O O . GLY A 1 99 ? -16.007 9.651 26.458 1.00 60.78 99 GLY A O 1
ATOM 800 N N . GLU A 1 100 ? -16.866 7.652 27.097 1.00 51.25 100 GLU A N 1
ATOM 801 C CA . GLU A 1 100 ? -18.180 8.094 27.601 1.00 51.25 100 GLU A CA 1
ATOM 802 C C . GLU A 1 100 ? -18.125 8.330 29.114 1.00 51.25 100 GLU A C 1
ATOM 804 O O . GLU A 1 100 ? -18.744 9.319 29.566 1.00 51.25 100 GLU A O 1
#

Foldseek 3Di:
DDDDDPDDDDDDDDDDDDDDDDDDDDDDDDDPPDDPPVPVPPDDPDQDPCNVVVLVVQCVVQVVVVHHSVVVVVVVVVVVVVVVCVVCVVVVVVVVVVVD